Protein AF-A0A484NMS7-F1 (afdb_monomer_lite)

Foldseek 3Di:
DDDDPDDPCNVPDPPCPVDPPDDDDDDDPDDDDDDPVCVVLQQDDPPDVVDDPVVSVVVSVVVD

Organism: NCBI:txid132261

Sequence (64 aa):
MAAPNRTLRELAAPDLTIQPISITYGELEKPLKLNSGFINLLPKFHGLPGEDPFRHISEFMITC

Radius of gyration: 18.59 Å; chains: 1; bounding box: 54×22×39 Å

pLDDT: mean 72.43, std 9.19, range [38.97, 84.12]

Secondary structure (DSSP, 8-state):
-PPP---HHHHHS--TTTS-SS------SS-----HHHHTTSPP----TT--HHHHHHHHHHH-

Structure (mmCIF, N/CA/C/O backbone):
data_AF-A0A484NMS7-F1
#
_entry.id   AF-A0A484NMS7-F1
#
loop_
_atom_site.group_PDB
_atom_site.id
_atom_site.type_symbol
_atom_site.label_atom_id
_atom_site.label_alt_id
_atom_site.label_comp_id
_atom_site.label_asym_id
_atom_site.label_entity_id
_atom_site.label_seq_id
_atom_site.pdbx_PDB_ins_code
_atom_site.Cartn_x
_atom_site.Cartn_y
_atom_site.Cartn_z
_atom_site.occupancy
_atom_site.B_iso_or_equiv
_atom_site.auth_seq_id
_atom_site.auth_comp_id
_atom_site.auth_asym_id
_atom_site.auth_atom_id
_atom_site.pdbx_PDB_model_num
ATOM 1 N N . MET A 1 1 ? 38.622 9.639 -21.350 1.00 38.97 1 MET A N 1
ATOM 2 C CA . MET A 1 1 ? 37.983 9.077 -20.140 1.00 38.97 1 MET A CA 1
ATOM 3 C C . MET A 1 1 ? 36.617 8.558 -20.564 1.00 38.97 1 MET A C 1
ATOM 5 O O . MET A 1 1 ? 35.779 9.364 -20.939 1.00 38.97 1 MET A O 1
ATOM 9 N N . ALA A 1 2 ? 36.454 7.238 -20.681 1.00 45.81 2 ALA A N 1
ATOM 10 C CA . ALA A 1 2 ? 35.240 6.623 -21.220 1.00 45.81 2 ALA A CA 1
ATOM 11 C C . ALA A 1 2 ? 34.135 6.604 -20.154 1.00 45.81 2 ALA A C 1
ATOM 13 O O . ALA A 1 2 ? 34.391 6.219 -19.014 1.00 45.81 2 ALA A O 1
ATOM 14 N N . ALA A 1 3 ? 32.929 7.043 -20.518 1.00 63.03 3 ALA A N 1
ATOM 15 C CA . ALA A 1 3 ? 31.773 6.996 -19.632 1.00 63.03 3 ALA A CA 1
ATOM 16 C C . ALA A 1 3 ? 31.412 5.529 -19.315 1.00 63.03 3 ALA A C 1
ATOM 18 O O . ALA A 1 3 ? 31.442 4.692 -20.222 1.00 63.03 3 ALA A O 1
ATOM 19 N N . PRO A 1 4 ? 31.089 5.192 -18.055 1.00 67.06 4 PRO A N 1
ATOM 20 C CA . PRO A 1 4 ? 30.716 3.833 -17.687 1.00 67.06 4 PRO A CA 1
ATOM 21 C C . PRO A 1 4 ? 29.417 3.427 -18.401 1.00 67.06 4 PRO A C 1
ATOM 23 O O . PRO A 1 4 ? 28.416 4.142 -18.337 1.00 67.06 4 PRO A O 1
ATOM 26 N N . ASN A 1 5 ? 29.440 2.279 -19.084 1.00 66.44 5 ASN A N 1
ATOM 27 C CA . ASN A 1 5 ? 28.263 1.660 -19.700 1.00 66.44 5 ASN A CA 1
ATOM 28 C C . ASN A 1 5 ? 27.310 1.185 -18.592 1.00 66.44 5 ASN A C 1
ATOM 30 O O . ASN A 1 5 ? 27.468 0.084 -18.072 1.00 66.44 5 ASN A O 1
ATOM 34 N N . ARG A 1 6 ? 26.343 2.027 -18.212 1.00 70.44 6 ARG A N 1
ATOM 35 C CA . ARG A 1 6 ? 25.252 1.633 -17.311 1.00 70.44 6 ARG A CA 1
ATOM 36 C C . ARG A 1 6 ? 24.281 0.733 -18.064 1.00 70.44 6 ARG A C 1
ATOM 38 O O . ARG A 1 6 ? 23.853 1.053 -19.172 1.00 70.44 6 ARG A O 1
ATOM 45 N N . THR A 1 7 ? 23.941 -0.399 -17.470 1.00 79.06 7 THR A N 1
ATOM 46 C CA . THR A 1 7 ? 22.991 -1.352 -18.044 1.00 79.06 7 THR A CA 1
ATOM 47 C C . THR A 1 7 ? 21.559 -0.814 -17.954 1.00 79.06 7 THR A C 1
ATOM 49 O O . THR A 1 7 ? 21.224 -0.061 -17.042 1.00 79.06 7 THR A O 1
ATOM 52 N N . LEU A 1 8 ? 20.670 -1.218 -18.875 1.00 70.25 8 LEU A N 1
ATOM 53 C CA . LEU A 1 8 ? 19.253 -0.797 -18.862 1.00 70.25 8 LEU A CA 1
ATOM 54 C C . LEU A 1 8 ? 18.559 -1.074 -17.517 1.00 70.25 8 LEU A C 1
ATOM 56 O O . LEU A 1 8 ? 17.674 -0.327 -17.114 1.00 70.25 8 LEU A O 1
ATOM 60 N N . ARG A 1 9 ? 18.991 -2.120 -16.804 1.00 65.19 9 ARG A N 1
ATOM 61 C CA . ARG A 1 9 ? 18.515 -2.446 -15.454 1.00 65.19 9 ARG A CA 1
ATOM 62 C C . ARG A 1 9 ? 18.887 -1.390 -14.417 1.00 65.19 9 ARG A C 1
ATOM 64 O O . ARG A 1 9 ? 18.071 -1.106 -13.555 1.00 65.19 9 ARG A O 1
ATOM 71 N N . GLU A 1 10 ? 20.079 -0.809 -14.506 1.00 71.31 10 GLU A N 1
ATOM 72 C CA . GLU A 1 10 ? 20.521 0.260 -13.602 1.00 71.31 10 GLU A CA 1
ATOM 73 C C . GLU A 1 10 ? 19.822 1.587 -13.908 1.00 71.31 10 GLU A C 1
ATOM 75 O O . GLU A 1 10 ? 19.585 2.369 -12.998 1.00 71.31 10 GLU A O 1
ATOM 80 N N . LEU A 1 11 ? 19.453 1.834 -15.170 1.00 69.19 11 LEU A N 1
ATOM 81 C CA . LEU A 1 11 ? 18.671 3.015 -15.554 1.00 69.19 11 LEU A CA 1
ATOM 82 C C . LEU A 1 11 ? 17.191 2.908 -15.153 1.00 69.19 11 LEU A C 1
ATOM 84 O O . LEU A 1 11 ? 16.551 3.929 -14.921 1.00 69.19 11 LEU A O 1
ATOM 88 N N . ALA A 1 12 ? 16.647 1.689 -15.097 1.00 67.56 12 ALA A N 1
ATOM 89 C CA . ALA A 1 12 ? 15.266 1.419 -14.695 1.00 67.56 12 ALA A CA 1
ATOM 90 C C . ALA A 1 12 ? 15.103 1.167 -13.185 1.00 67.56 12 ALA A C 1
ATOM 92 O O . ALA A 1 12 ? 13.975 1.090 -12.698 1.00 67.56 12 ALA A O 1
ATOM 93 N N . ALA A 1 13 ? 16.205 1.007 -12.446 1.00 71.19 13 ALA A N 1
ATOM 94 C CA . ALA A 1 13 ? 16.160 0.875 -11.000 1.00 71.19 13 ALA A CA 1
ATOM 95 C C . ALA A 1 13 ? 15.772 2.235 -10.393 1.00 71.19 13 ALA A C 1
ATOM 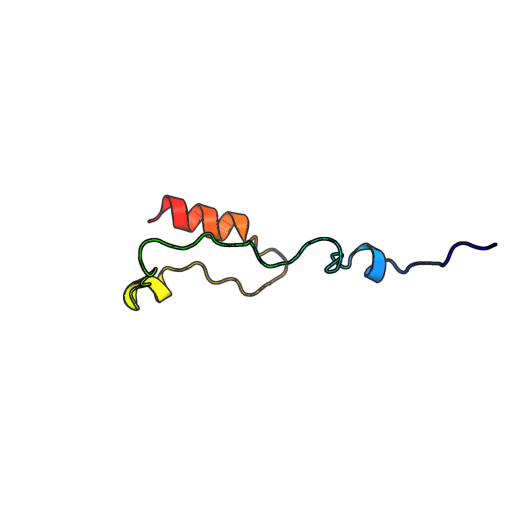97 O O . ALA A 1 13 ? 16.437 3.232 -10.682 1.00 71.19 13 ALA A O 1
ATOM 98 N N . PRO A 1 14 ? 14.709 2.312 -9.572 1.00 62.72 14 PRO A N 1
ATOM 99 C CA . PRO A 1 14 ? 14.386 3.547 -8.876 1.00 62.72 14 PRO A CA 1
ATOM 100 C C . PRO A 1 14 ? 15.576 3.929 -7.993 1.00 62.72 14 PRO A C 1
ATOM 102 O O . PRO A 1 14 ? 16.085 3.097 -7.240 1.00 62.72 14 PRO A O 1
ATOM 105 N N . ASP A 1 15 ? 16.041 5.172 -8.105 1.00 66.31 15 ASP A N 1
ATOM 106 C CA . ASP A 1 15 ? 17.135 5.663 -7.278 1.00 66.31 15 ASP A CA 1
ATOM 107 C C . ASP A 1 15 ? 16.629 5.845 -5.839 1.00 66.31 15 ASP A C 1
ATOM 109 O O . ASP A 1 15 ? 16.086 6.883 -5.457 1.00 66.31 15 ASP A O 1
ATOM 113 N N . LEU A 1 16 ? 16.778 4.783 -5.044 1.00 62.62 16 LEU A N 1
ATOM 114 C CA . LEU A 1 16 ? 16.380 4.736 -3.637 1.00 62.62 16 LEU A CA 1
ATOM 115 C C . LEU A 1 16 ? 17.261 5.631 -2.744 1.00 62.62 16 LEU A C 1
ATOM 117 O O . LEU A 1 16 ? 17.003 5.729 -1.547 1.00 62.62 16 LEU A O 1
ATOM 121 N N . THR A 1 17 ? 18.312 6.251 -3.298 1.00 62.34 17 THR A N 1
ATOM 122 C CA . THR A 1 17 ? 19.211 7.155 -2.566 1.00 62.34 17 THR A CA 1
ATOM 123 C C . THR A 1 17 ? 18.768 8.616 -2.650 1.00 62.34 17 THR A C 1
ATOM 125 O O . THR A 1 17 ? 19.107 9.404 -1.770 1.00 62.34 17 THR A O 1
ATOM 128 N N . ILE A 1 18 ? 17.981 8.974 -3.671 1.00 61.47 18 ILE A N 1
ATOM 129 C CA . ILE A 1 18 ? 17.551 10.355 -3.940 1.00 61.47 18 ILE A CA 1
ATOM 130 C C . ILE A 1 18 ? 16.265 10.728 -3.193 1.00 61.47 18 ILE A C 1
ATOM 132 O O . ILE A 1 18 ? 16.053 11.907 -2.912 1.00 61.47 18 ILE A O 1
ATOM 136 N N . GLN A 1 19 ? 15.418 9.763 -2.823 1.00 56.31 19 GLN A N 1
ATOM 137 C CA . GLN A 1 19 ? 14.221 10.038 -2.026 1.00 56.31 19 GLN A CA 1
ATOM 138 C C . GLN A 1 19 ? 13.999 8.958 -0.968 1.00 56.31 19 GLN A C 1
ATOM 140 O O . GLN A 1 19 ? 13.960 7.772 -1.308 1.00 56.31 19 GLN A O 1
ATOM 145 N N . PRO A 1 20 ? 13.811 9.334 0.309 1.00 56.00 20 PRO A N 1
ATOM 146 C CA . PRO A 1 20 ? 13.324 8.381 1.284 1.00 56.00 20 PRO A CA 1
ATOM 147 C C . PRO A 1 20 ? 11.957 7.861 0.815 1.00 56.00 20 PRO A C 1
ATOM 149 O O . PRO A 1 20 ? 11.041 8.637 0.561 1.00 56.00 20 PRO A O 1
ATOM 152 N N . ILE A 1 21 ? 11.809 6.535 0.728 1.00 61.41 21 ILE A N 1
ATOM 153 C CA . ILE A 1 21 ? 10.509 5.868 0.493 1.00 61.41 21 ILE A CA 1
ATOM 154 C C . ILE A 1 21 ? 9.525 6.208 1.633 1.00 61.41 21 ILE A C 1
ATOM 156 O O . ILE A 1 21 ? 8.315 6.025 1.520 1.00 61.41 21 ILE A O 1
ATOM 160 N N . SER A 1 22 ? 10.044 6.713 2.756 1.00 58.59 22 SER A N 1
ATOM 161 C CA . SER A 1 22 ? 9.258 7.212 3.870 1.00 58.59 22 SER A CA 1
ATOM 162 C C . SER A 1 22 ? 8.782 8.639 3.617 1.00 58.59 22 SER A C 1
ATOM 164 O O . SER A 1 22 ? 9.578 9.578 3.561 1.00 58.59 22 SER A O 1
ATOM 166 N N . ILE A 1 23 ? 7.467 8.811 3.589 1.00 69.06 23 ILE A N 1
ATOM 167 C CA . ILE A 1 23 ? 6.851 10.102 3.873 1.00 69.06 23 ILE A CA 1
ATOM 168 C C . ILE A 1 23 ? 6.957 10.376 5.376 1.00 69.06 23 ILE A C 1
ATOM 170 O O . ILE A 1 23 ? 6.615 9.530 6.206 1.00 69.06 23 ILE A O 1
ATOM 174 N N . THR A 1 24 ? 7.464 11.550 5.741 1.00 65.81 24 THR A N 1
ATOM 175 C CA . THR A 1 24 ? 7.467 11.994 7.136 1.00 65.81 24 THR A CA 1
ATOM 176 C C . THR A 1 24 ? 6.035 12.346 7.516 1.00 65.81 24 THR A C 1
ATOM 178 O O . THR A 1 24 ? 5.516 13.386 7.114 1.00 65.81 24 THR A O 1
ATOM 181 N N . TYR A 1 25 ? 5.376 11.466 8.266 1.00 64.06 25 TYR A N 1
ATOM 182 C CA . TYR A 1 25 ? 4.101 11.792 8.892 1.00 64.06 25 TYR A CA 1
ATOM 183 C C . TYR A 1 25 ? 4.347 12.776 10.041 1.00 64.06 25 TYR A C 1
ATOM 185 O O . TYR A 1 25 ? 5.235 12.559 10.866 1.00 64.06 25 TYR A O 1
ATOM 193 N N . GLY A 1 26 ? 3.575 13.864 10.083 1.00 75.50 26 GLY A N 1
ATOM 194 C CA . GLY A 1 26 ? 3.555 14.761 11.237 1.00 75.50 26 GLY A CA 1
ATOM 195 C C . GLY A 1 26 ? 3.056 14.043 12.492 1.00 75.50 26 GLY A C 1
ATOM 196 O O . GLY A 1 26 ? 2.432 12.982 12.401 1.00 75.50 26 GLY A O 1
ATOM 197 N N . GLU A 1 27 ? 3.328 14.622 13.662 1.00 75.44 27 GLU A N 1
ATOM 198 C CA . GLU A 1 27 ? 2.808 14.106 14.927 1.00 75.44 27 GLU A CA 1
ATOM 199 C C . GLU A 1 27 ? 1.276 14.075 14.866 1.00 75.44 27 GLU A C 1
ATOM 201 O O . GLU A 1 27 ? 0.604 15.102 14.770 1.00 75.44 27 GLU A O 1
ATOM 206 N N . LEU A 1 28 ? 0.726 12.864 14.826 1.00 71.00 28 LEU A N 1
ATOM 207 C CA . LEU A 1 28 ? -0.708 12.641 14.778 1.00 71.00 28 LEU A CA 1
ATOM 208 C C . LEU A 1 28 ? -1.288 12.954 16.157 1.00 71.00 28 LEU A C 1
ATOM 210 O O . LEU A 1 28 ? -1.029 12.232 17.116 1.00 71.00 28 LEU A O 1
ATOM 214 N N . GLU A 1 29 ? -2.131 13.987 16.240 1.00 71.38 29 GLU A N 1
ATOM 215 C CA . GLU A 1 29 ? -2.831 14.385 17.475 1.00 71.38 29 GLU A CA 1
ATOM 216 C C . GLU A 1 29 ? -3.650 13.235 18.093 1.00 71.38 29 GLU A C 1
ATOM 218 O O . GLU A 1 29 ? -3.980 13.250 19.280 1.00 71.38 29 GLU A O 1
ATOM 223 N N . LYS A 1 30 ? -4.008 12.227 17.284 1.00 72.69 30 LYS A N 1
ATOM 224 C CA . LYS A 1 30 ? -4.738 11.028 17.702 1.00 72.69 30 LYS A CA 1
ATOM 225 C C . LYS A 1 30 ? -4.154 9.780 17.039 1.00 72.69 30 LYS A C 1
ATOM 227 O O . LYS A 1 30 ? -3.895 9.805 15.835 1.00 72.69 30 LYS A O 1
ATOM 232 N N . PRO A 1 31 ? -4.023 8.659 17.770 1.00 72.25 31 PRO A N 1
ATOM 233 C CA . PRO A 1 31 ? -3.584 7.403 17.179 1.00 72.25 31 PRO A CA 1
ATOM 234 C C . PRO A 1 31 ? -4.572 6.954 16.095 1.00 72.25 31 PRO A C 1
ATOM 236 O O . PRO A 1 31 ? -5.772 6.818 16.348 1.00 72.25 31 PRO A O 1
ATOM 239 N N . LEU A 1 32 ? -4.063 6.701 14.887 1.00 72.00 32 LEU A N 1
ATOM 240 C CA . LEU A 1 32 ? -4.846 6.108 13.807 1.00 72.00 32 LEU A CA 1
ATOM 241 C C . LEU A 1 32 ? -5.153 4.657 14.176 1.00 72.00 32 LEU A C 1
ATOM 243 O O . LEU A 1 32 ? -4.292 3.781 14.111 1.00 72.00 32 LEU A O 1
ATOM 247 N N . LYS A 1 33 ? -6.392 4.401 14.592 1.00 72.38 33 LYS A N 1
ATOM 248 C CA . LYS A 1 33 ? -6.868 3.048 14.863 1.00 72.38 33 LYS A CA 1
ATOM 249 C C . LYS A 1 33 ? -7.605 2.527 13.640 1.00 72.38 33 LYS A C 1
ATOM 251 O O . LYS A 1 33 ? -8.739 2.915 13.372 1.00 72.38 33 LYS A O 1
ATOM 256 N N . LEU A 1 34 ? -6.964 1.614 12.922 1.00 75.25 34 LEU A N 1
ATOM 257 C CA . LEU A 1 34 ? -7.620 0.834 11.882 1.00 75.25 34 LEU A CA 1
ATOM 258 C C . LEU A 1 34 ? -8.436 -0.271 12.560 1.00 75.25 34 LEU A C 1
ATOM 260 O O . LEU A 1 34 ? -7.895 -1.134 13.252 1.00 75.25 34 LEU A O 1
ATOM 264 N N . ASN A 1 35 ? -9.757 -0.221 12.413 1.00 78.75 35 ASN A N 1
ATOM 265 C CA . ASN A 1 35 ? -10.624 -1.281 12.915 1.00 78.75 35 ASN A CA 1
ATOM 266 C C . ASN A 1 35 ? -10.365 -2.563 12.109 1.00 78.75 35 ASN A C 1
ATOM 268 O O . ASN A 1 35 ? -10.249 -2.513 10.887 1.00 78.75 35 ASN A O 1
ATOM 272 N N . SER A 1 36 ? -10.315 -3.726 12.763 1.00 77.06 36 SER A N 1
ATOM 273 C CA . SER A 1 36 ? -10.018 -5.003 12.090 1.00 77.06 36 SER A CA 1
ATOM 274 C C . SER A 1 36 ? -11.005 -5.338 10.966 1.00 77.06 36 SER A C 1
ATOM 276 O O . SER A 1 36 ? -10.609 -5.902 9.951 1.00 77.06 36 SER A O 1
ATOM 278 N N . GLY A 1 37 ? -12.268 -4.917 11.096 1.00 77.31 37 GLY A N 1
ATOM 279 C CA . GLY A 1 37 ? -13.270 -5.036 10.032 1.00 77.31 37 GLY A CA 1
ATOM 280 C C . GLY A 1 37 ? -12.911 -4.262 8.756 1.00 77.31 37 GLY A C 1
ATOM 281 O O . GLY A 1 37 ? -13.237 -4.714 7.664 1.00 77.31 37 GLY A O 1
ATOM 282 N N . PHE A 1 38 ? -12.172 -3.155 8.882 1.00 78.00 38 PHE A N 1
ATOM 283 C CA . PHE A 1 38 ? -11.724 -2.330 7.756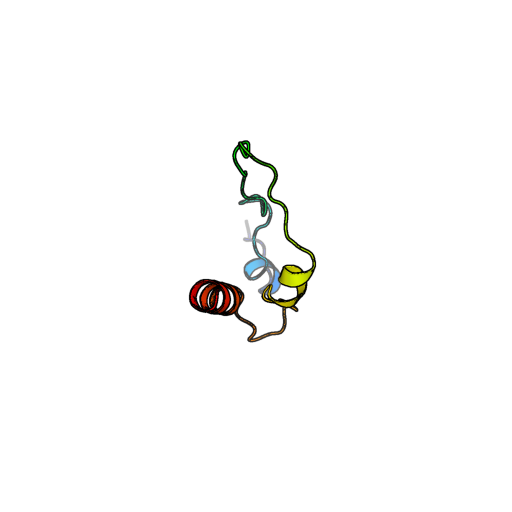 1.00 78.00 38 PHE A CA 1
ATOM 284 C C . PHE A 1 38 ? -10.464 -2.872 7.076 1.00 78.00 38 PHE A C 1
ATOM 286 O O . PHE A 1 38 ? -10.219 -2.530 5.927 1.00 78.00 38 PHE A O 1
ATOM 293 N N . ILE A 1 39 ? -9.704 -3.772 7.714 1.00 80.62 39 ILE A N 1
ATOM 294 C CA . ILE A 1 39 ? -8.534 -4.416 7.085 1.00 80.62 39 ILE A CA 1
ATOM 295 C C . ILE A 1 39 ? -8.948 -5.194 5.826 1.00 80.62 39 ILE A C 1
ATOM 297 O O . ILE A 1 39 ? -8.193 -5.259 4.861 1.00 80.62 39 ILE A O 1
ATOM 301 N N . ASN A 1 40 ? -10.167 -5.744 5.810 1.00 78.38 40 ASN A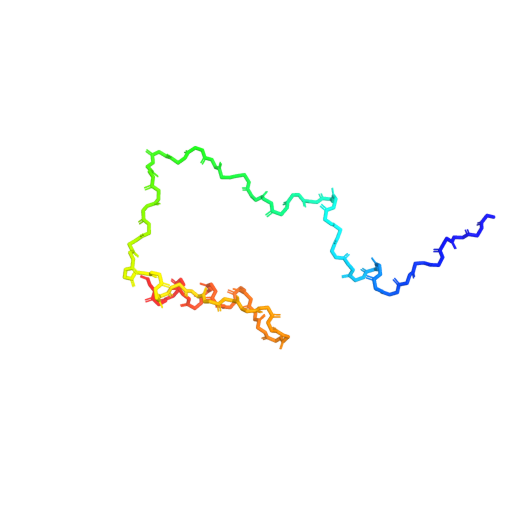 N 1
ATOM 302 C CA . ASN A 1 40 ? -10.713 -6.433 4.639 1.00 78.38 40 ASN A CA 1
ATOM 303 C C . ASN A 1 40 ? -11.129 -5.486 3.506 1.00 78.38 40 ASN A C 1
ATOM 305 O O . ASN A 1 40 ? -11.257 -5.944 2.375 1.00 78.38 40 ASN A O 1
ATOM 309 N N . LEU A 1 41 ? -11.347 -4.203 3.808 1.00 79.88 41 LEU A N 1
ATOM 310 C CA . LEU A 1 41 ? -11.723 -3.179 2.833 1.00 79.88 41 LEU A CA 1
ATOM 311 C C . LEU A 1 41 ? -10.503 -2.476 2.236 1.00 79.88 41 LEU A C 1
ATOM 313 O O . LEU A 1 41 ? -10.620 -1.876 1.173 1.00 79.88 41 LEU A O 1
ATOM 317 N N . LEU A 1 42 ? -9.343 -2.546 2.899 1.00 82.69 42 LEU A N 1
ATOM 318 C CA . LEU A 1 42 ? -8.130 -1.923 2.390 1.00 82.69 42 LEU A CA 1
ATOM 319 C C . LEU A 1 42 ? -7.755 -2.514 1.022 1.00 82.69 42 LEU A C 1
ATOM 321 O O . LEU A 1 42 ? -7.745 -3.743 0.873 1.00 82.69 42 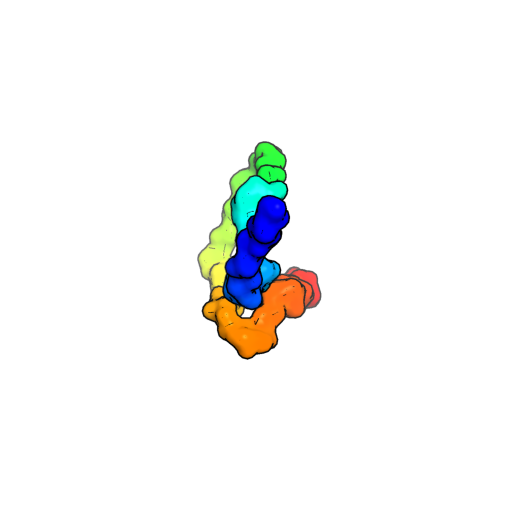LEU A O 1
ATOM 325 N N . PRO A 1 43 ? -7.395 -1.666 0.043 1.00 79.88 43 PRO A N 1
ATOM 326 C CA . PRO A 1 43 ? -6.883 -2.141 -1.227 1.00 79.88 43 PRO A CA 1
ATOM 327 C C . PRO A 1 43 ? -5.621 -2.968 -0.979 1.00 79.88 43 PRO A C 1
ATOM 329 O O . PRO A 1 43 ? -4.672 -2.517 -0.335 1.00 79.88 43 PRO A O 1
ATOM 332 N N . LYS A 1 44 ? -5.622 -4.207 -1.471 1.00 77.19 44 LYS A N 1
ATOM 333 C CA . LYS A 1 44 ? -4.472 -5.107 -1.387 1.00 77.19 44 LYS A CA 1
ATOM 334 C C . LYS A 1 44 ? -3.673 -4.971 -2.666 1.00 77.19 44 LYS A C 1
ATOM 336 O O . LYS A 1 44 ? -4.227 -5.152 -3.744 1.00 77.19 44 LYS A O 1
ATOM 341 N N . PHE A 1 45 ? -2.391 -4.666 -2.517 1.00 79.88 45 PHE A N 1
ATOM 342 C CA . PHE A 1 45 ? -1.462 -4.569 -3.630 1.00 79.88 45 PHE A CA 1
ATOM 343 C C . PHE A 1 45 ? -0.451 -5.716 -3.557 1.00 79.88 45 PHE A C 1
ATOM 345 O O . PHE A 1 45 ? 0.205 -5.902 -2.532 1.00 79.88 45 PHE A O 1
ATOM 352 N N . HIS A 1 46 ? -0.329 -6.488 -4.631 1.00 80.50 46 HIS A N 1
ATOM 353 C CA . HIS A 1 46 ? 0.562 -7.642 -4.756 1.00 80.50 46 HIS A CA 1
ATOM 354 C C . HIS A 1 46 ? 1.775 -7.358 -5.651 1.00 80.50 46 HIS A C 1
ATOM 356 O O . HIS A 1 46 ? 2.631 -8.228 -5.810 1.00 80.50 46 HIS A O 1
ATOM 362 N N . GLY A 1 47 ? 1.873 -6.157 -6.233 1.00 78.62 47 GLY A N 1
ATOM 363 C CA . GLY A 1 47 ? 3.003 -5.779 -7.087 1.00 78.62 47 GLY A CA 1
ATOM 364 C C . GLY A 1 47 ? 3.032 -6.513 -8.424 1.00 78.62 47 GLY A C 1
ATOM 365 O O . GLY A 1 47 ? 4.097 -6.651 -9.026 1.00 78.62 47 GLY A O 1
ATOM 366 N N . LEU A 1 48 ? 1.879 -7.011 -8.882 1.00 81.81 48 LEU A N 1
ATOM 36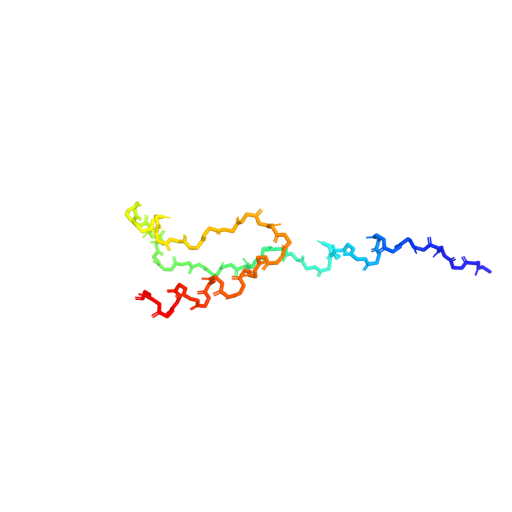7 C CA . LEU A 1 48 ? 1.772 -7.684 -10.168 1.00 81.81 48 LEU A CA 1
ATOM 368 C C . LEU A 1 48 ? 1.951 -6.680 -11.321 1.00 81.81 48 LEU A C 1
ATOM 370 O O . LEU A 1 48 ? 1.490 -5.539 -11.233 1.00 81.81 48 LEU A O 1
ATOM 374 N N . PRO A 1 49 ? 2.593 -7.083 -12.431 1.00 72.88 49 PRO A N 1
ATOM 375 C CA . PRO A 1 49 ? 2.703 -6.232 -13.609 1.00 72.88 49 PRO A CA 1
ATOM 376 C C . PRO A 1 49 ? 1.305 -5.920 -14.167 1.00 72.88 49 PRO A C 1
ATOM 378 O O . PRO A 1 49 ? 0.586 -6.822 -14.590 1.00 72.88 49 PRO A O 1
ATOM 381 N N . GLY A 1 50 ? 0.928 -4.637 -14.156 1.00 77.38 50 GLY A N 1
ATOM 382 C CA . GLY A 1 50 ? -0.398 -4.146 -14.563 1.00 77.38 50 GLY A CA 1
ATOM 383 C C . GLY A 1 50 ? -1.320 -3.765 -13.400 1.00 77.38 50 GLY A C 1
ATOM 384 O O . GLY A 1 50 ? -2.374 -3.173 -13.624 1.00 77.38 50 GLY A O 1
ATOM 385 N N . GLU A 1 51 ? -0.919 -4.059 -12.165 1.00 79.38 51 GLU A N 1
ATOM 386 C CA . GLU A 1 51 ? -1.601 -3.583 -10.971 1.00 79.38 51 GLU A CA 1
ATOM 387 C C . GLU A 1 51 ? -1.164 -2.134 -10.713 1.00 79.38 51 GLU A C 1
ATOM 389 O O . GLU A 1 51 ? 0.020 -1.859 -10.515 1.00 79.38 51 GLU A O 1
ATOM 394 N N . ASP A 1 52 ? -2.108 -1.191 -10.768 1.00 81.19 52 ASP A N 1
ATOM 395 C CA . ASP A 1 52 ? -1.831 0.226 -10.519 1.00 81.19 52 ASP A CA 1
ATOM 396 C C . ASP A 1 52 ? -2.198 0.592 -9.068 1.00 81.19 52 ASP A C 1
ATOM 398 O O . ASP A 1 52 ? -3.386 0.547 -8.713 1.00 81.19 52 ASP A O 1
ATOM 402 N N . PRO A 1 53 ? -1.218 0.947 -8.212 1.00 79.69 53 PRO A N 1
ATOM 403 C CA . PRO A 1 53 ? -1.482 1.289 -6.817 1.00 79.69 53 PRO A CA 1
ATOM 404 C C . PRO A 1 53 ? -2.379 2.524 -6.685 1.00 79.69 53 PRO A C 1
ATOM 406 O O . PRO A 1 53 ? -3.228 2.585 -5.795 1.00 79.69 53 PRO A O 1
ATOM 409 N N . PHE A 1 54 ? -2.217 3.505 -7.580 1.00 81.75 54 PHE A N 1
ATOM 410 C CA . PHE A 1 54 ? -2.972 4.758 -7.541 1.00 81.75 54 PHE A CA 1
ATOM 411 C C . PHE A 1 54 ? -4.456 4.542 -7.820 1.00 81.75 54 PHE A C 1
ATOM 413 O O . PHE A 1 54 ? -5.303 5.112 -7.131 1.00 81.75 54 PHE A O 1
ATOM 420 N N . ARG A 1 55 ? -4.782 3.682 -8.781 1.00 84.12 55 ARG A N 1
ATOM 421 C CA . ARG A 1 55 ? -6.146 3.283 -9.104 1.00 84.12 55 ARG A CA 1
ATOM 422 C C . ARG A 1 55 ? -6.804 2.556 -7.936 1.00 84.12 55 ARG A C 1
ATOM 424 O O . ARG A 1 55 ? -7.904 2.936 -7.556 1.00 84.12 55 ARG A O 1
ATOM 431 N N . HIS A 1 56 ? -6.108 1.603 -7.316 1.00 81.19 56 HIS A N 1
ATOM 432 C CA . HIS A 1 56 ? -6.633 0.862 -6.164 1.00 81.19 56 HIS A CA 1
ATOM 433 C C . HIS A 1 56 ? -6.946 1.779 -4.973 1.00 81.19 56 HIS A C 1
ATOM 435 O O . HIS A 1 56 ? -7.989 1.640 -4.335 1.00 81.19 56 HIS A O 1
ATOM 441 N N . ILE A 1 57 ? -6.070 2.748 -4.688 1.00 82.75 57 ILE A N 1
ATOM 442 C CA . ILE A 1 57 ? -6.311 3.753 -3.643 1.00 82.75 57 ILE A CA 1
ATOM 443 C C . ILE A 1 57 ? -7.466 4.679 -4.041 1.00 82.75 57 ILE A C 1
ATOM 445 O O . ILE A 1 57 ? -8.322 4.973 -3.213 1.00 82.75 57 ILE A O 1
ATOM 449 N N . SER A 1 58 ? -7.524 5.115 -5.301 1.00 81.88 58 SER A N 1
ATOM 450 C CA . SER A 1 58 ? -8.595 5.995 -5.788 1.00 81.88 58 SER A CA 1
ATOM 451 C C . SER A 1 58 ? -9.969 5.327 -5.703 1.00 81.88 58 SER A C 1
ATOM 453 O O . SER A 1 58 ? -10.918 5.943 -5.232 1.00 81.88 58 SER A O 1
ATOM 455 N N . GLU A 1 59 ? -10.079 4.057 -6.097 1.00 83.69 59 GLU A N 1
ATOM 456 C CA . GLU A 1 59 ? -11.320 3.281 -5.989 1.00 83.69 59 GLU A CA 1
ATOM 457 C C . GLU A 1 59 ? -11.751 3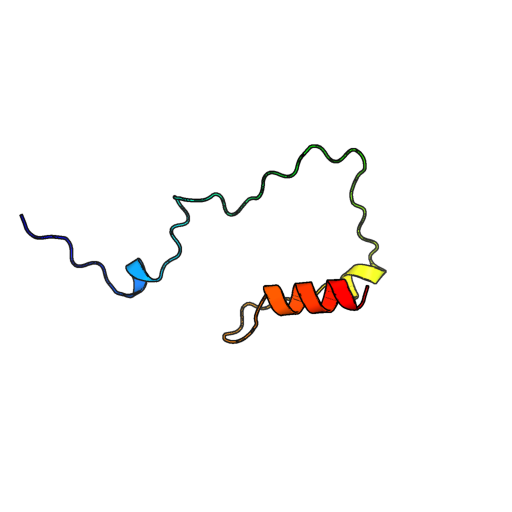.097 -4.527 1.00 83.69 59 GLU A C 1
ATOM 459 O O . GLU A 1 59 ? -12.936 3.233 -4.215 1.00 83.69 59 GLU A O 1
ATOM 464 N N . PHE A 1 60 ? -10.799 2.871 -3.616 1.00 83.50 60 PHE A N 1
ATOM 465 C CA . PHE A 1 60 ? -11.075 2.811 -2.180 1.00 83.50 60 PHE A CA 1
ATOM 466 C C . PHE A 1 60 ? -11.601 4.147 -1.635 1.00 83.50 60 PHE A C 1
ATOM 468 O O . PHE A 1 60 ? -12.617 4.164 -0.950 1.00 83.50 60 PHE A O 1
ATOM 475 N N . MET A 1 61 ? -10.971 5.268 -1.999 1.00 81.69 61 MET A N 1
ATOM 476 C CA . MET A 1 61 ? -11.379 6.616 -1.574 1.00 81.69 61 MET A CA 1
ATOM 477 C C . MET A 1 61 ? -12.755 7.046 -2.109 1.00 81.69 61 MET A C 1
ATOM 479 O O . MET A 1 61 ? -13.371 7.937 -1.539 1.00 81.69 61 MET A O 1
ATOM 483 N N . ILE A 1 62 ? -13.220 6.463 -3.218 1.00 81.69 62 ILE A N 1
ATOM 484 C CA . ILE A 1 62 ? -14.563 6.722 -3.769 1.00 81.69 62 ILE A CA 1
ATOM 485 C C . ILE A 1 62 ? -15.617 5.828 -3.099 1.00 81.69 62 ILE A C 1
ATOM 487 O O . ILE A 1 62 ? -16.778 6.215 -2.985 1.00 81.69 62 ILE A O 1
ATOM 491 N N . THR A 1 63 ? -15.226 4.618 -2.695 1.00 73.19 63 THR A N 1
ATOM 492 C CA . THR A 1 63 ? -16.138 3.598 -2.154 1.00 73.19 63 THR A CA 1
ATOM 493 C C . THR A 1 63 ? -16.360 3.733 -0.641 1.00 73.19 63 THR A C 1
ATOM 495 O O . THR A 1 63 ? -17.380 3.261 -0.137 1.00 73.19 63 THR A O 1
ATOM 498 N N . CYS A 1 64 ? -15.420 4.339 0.089 1.00 68.69 64 CYS A N 1
ATOM 499 C CA . CYS A 1 64 ? -15.463 4.560 1.540 1.00 68.69 64 CYS A CA 1
ATOM 500 C C . CYS A 1 64 ? -15.761 6.019 1.891 1.00 68.69 64 CYS A C 1
ATOM 502 O O . CYS A 1 64 ? -16.507 6.222 2.876 1.00 68.69 64 CYS A O 1
#